Protein AF-A0A6L5B9S5-F1 (afdb_monomer)

Organism: Apium graveolens (NCBI:txid4045)

Mean predicted aligned error: 11.17 Å

Secondary structure (DSSP, 8-state):
----EEEEGGGTEEEEPPP----TTSGGG------TT---S-TT--SEEEEEEEEETTTTEEEEEEEEEETTEEEEEEEEEBTBS--EEES---SS---BPPEEETTEEEEEPP------TTS-GGGEEEEEETTTTEEEEEE------SS----------

Solvent-accessible surface area (backbone atoms only — not comparable to full-atom values): 10229 Å² total; per-residue (Å²): 135,80,72,56,73,50,72,40,77,95,72,76,42,76,44,76,49,71,70,87,81,75,64,93,81,53,79,88,68,64,85,70,79,81,67,92,82,71,84,67,95,59,102,76,72,66,48,64,55,26,52,43,73,38,54,17,79,85,77,74,40,42,34,40,38,36,35,30,46,55,97,85,31,42,77,37,22,36,39,28,54,65,91,63,83,60,75,42,79,50,92,46,51,54,89,55,61,58,52,60,76,47,39,70,56,98,48,26,40,37,29,60,39,72,65,76,84,69,81,73,66,95,56,70,50,70,40,36,30,43,34,32,35,50,70,77,58,39,63,47,81,40,77,45,90,72,81,81,58,101,55,90,65,85,84,68,87,73,79,87,125

Sequence (161 aa):
DEKILVSNLLRNQFRALPPIYLPPKDDFLAPVKYTSWSISKHPEESPVNAYGLGFDSSTNTFKMVCTLQNTGKCIGTVVHNLGTDSWRKISSFPQYPIYGKPVFVHGFLHWLLSPLGQYYGELPVDQTIVSFDVCKENFQLLPHPGIWSKYIEEFRLIECN

pLDDT: mean 72.88, std 20.28, range [33.03, 97.62]

Nearest PDB structures (foldseek):
  9dtg-assembly1_B  TM=5.674E-01  e=8.293E-02  Homo sapiens
  8voj-assembly1_B  TM=5.381E-01  e=1.793E-01  Homo sapiens
  8vpq-assembly1_A  TM=5.776E-01  e=4.829E-01  Homo sapiens
  8voj-assembly1_A  TM=5.223E-01  e=2.784E-01  Homo sapiens
  1r9p-assembly1_A  TM=4.259E-01  e=1.231E+00  Haemophilus influenzae

Structure (mmCIF, N/CA/C/O backbone):
data_AF-A0A6L5B9S5-F1
#
_entry.id   AF-A0A6L5B9S5-F1
#
loop_
_atom_site.group_PDB
_atom_site.id
_atom_site.type_symbol
_atom_site.label_atom_id
_atom_site.label_alt_id
_atom_site.label_comp_id
_atom_site.label_asym_id
_atom_site.label_entity_id
_atom_site.label_seq_id
_atom_site.pdbx_PDB_ins_code
_atom_site.Cartn_x
_atom_site.Cartn_y
_atom_site.Cartn_z
_atom_site.occupancy
_atom_site.B_iso_or_equiv
_atom_site.auth_seq_id
_atom_site.auth_comp_id
_atom_site.auth_asym_id
_atom_site.auth_atom_id
_atom_site.pdbx_PDB_model_num
ATOM 1 N N . ASP A 1 1 ? -0.674 21.875 4.070 1.00 52.31 1 ASP A N 1
ATOM 2 C CA . ASP A 1 1 ? -1.102 20.587 4.662 1.00 52.31 1 ASP A CA 1
ATOM 3 C C . ASP A 1 1 ? -2.089 19.868 3.759 1.00 52.31 1 ASP A C 1
ATOM 5 O O . ASP A 1 1 ? -3.257 20.245 3.692 1.00 52.31 1 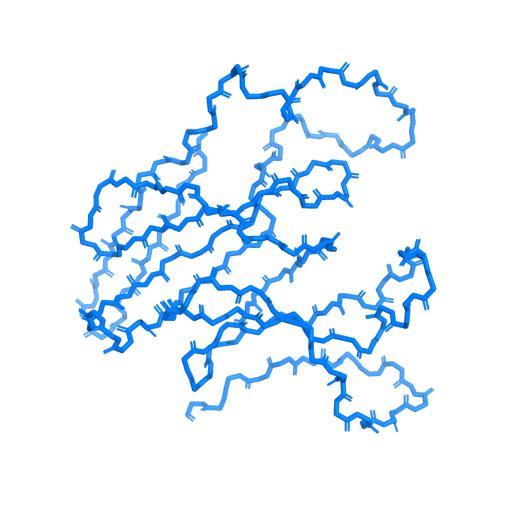ASP A O 1
ATOM 9 N N . GLU A 1 2 ? -1.621 18.861 3.027 1.00 58.34 2 GLU A N 1
ATOM 10 C CA . GLU A 1 2 ? -2.482 18.009 2.204 1.00 58.34 2 GLU A CA 1
ATOM 11 C C . GLU A 1 2 ? -3.311 17.077 3.109 1.00 58.34 2 GLU A C 1
ATOM 13 O O . GLU A 1 2 ? -2.781 16.456 4.032 1.00 58.34 2 GLU A O 1
ATOM 18 N N . LYS A 1 3 ? -4.630 17.007 2.887 1.00 71.81 3 LYS A N 1
ATOM 19 C CA . LYS A 1 3 ? -5.548 16.152 3.658 1.00 71.81 3 LYS A CA 1
ATOM 20 C C . LYS A 1 3 ? -6.090 15.046 2.768 1.00 71.81 3 LYS A C 1
ATOM 22 O O . LYS A 1 3 ? -6.741 15.323 1.764 1.00 71.81 3 LYS A O 1
ATOM 27 N N . ILE A 1 4 ? -5.889 13.797 3.179 1.00 79.00 4 ILE A N 1
ATOM 28 C CA . ILE A 1 4 ? -6.480 12.641 2.505 1.00 79.00 4 ILE A CA 1
ATOM 29 C C . ILE A 1 4 ? -7.918 12.466 3.003 1.00 79.00 4 ILE A C 1
ATOM 31 O O . ILE A 1 4 ? -8.158 12.312 4.203 1.00 79.00 4 ILE A O 1
ATOM 35 N N . LEU A 1 5 ? -8.874 12.480 2.074 1.00 84.50 5 LEU A N 1
ATOM 36 C CA . LEU A 1 5 ? -10.290 12.241 2.342 1.00 84.50 5 LEU A CA 1
ATOM 37 C C . LEU A 1 5 ? -10.689 10.864 1.814 1.00 84.50 5 LEU A C 1
ATOM 39 O O . LEU A 1 5 ? -10.524 10.575 0.632 1.00 84.50 5 LEU A O 1
ATOM 43 N N . VAL A 1 6 ? -11.260 10.036 2.684 1.00 82.50 6 VAL A N 1
ATOM 44 C CA . VAL A 1 6 ? -11.874 8.761 2.307 1.00 82.50 6 VAL A CA 1
ATOM 45 C C . VAL A 1 6 ? -13.386 8.940 2.295 1.00 82.50 6 VAL A C 1
ATOM 47 O O . VAL A 1 6 ? -13.974 9.331 3.306 1.00 82.50 6 VAL A O 1
ATOM 50 N N . SER A 1 7 ? -14.020 8.658 1.158 1.00 84.62 7 SER A N 1
ATOM 51 C CA . SER A 1 7 ? -15.473 8.698 1.010 1.00 84.62 7 SER A CA 1
ATOM 52 C C . SER A 1 7 ? -16.074 7.293 1.064 1.00 84.62 7 SER A C 1
ATOM 54 O O . SER A 1 7 ? -15.562 6.342 0.481 1.00 84.62 7 SER A O 1
ATOM 56 N N . ASN A 1 8 ? -17.197 7.165 1.765 1.00 81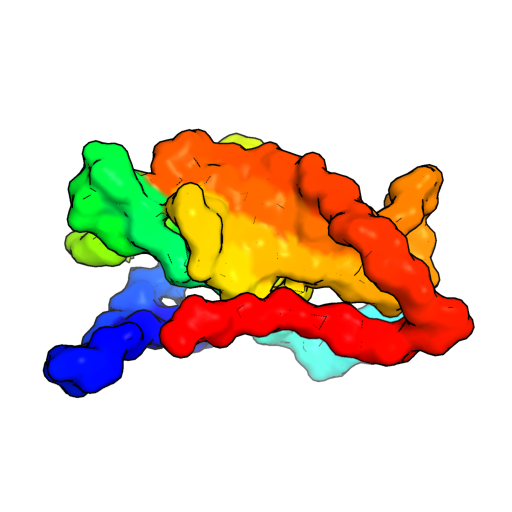.25 8 ASN A N 1
ATOM 57 C CA . ASN A 1 8 ? -18.087 6.017 1.693 1.00 81.25 8 ASN A CA 1
ATOM 58 C C . ASN A 1 8 ? -19.372 6.474 1.002 1.00 81.25 8 ASN A C 1
ATOM 60 O O . ASN A 1 8 ? -20.261 7.047 1.636 1.00 81.25 8 ASN A O 1
ATOM 64 N N . LEU A 1 9 ? -19.446 6.232 -0.306 1.00 77.12 9 LEU A N 1
ATOM 65 C CA . LEU A 1 9 ? -20.552 6.687 -1.150 1.00 77.12 9 LEU A CA 1
ATOM 66 C C . LEU A 1 9 ? -21.888 6.047 -0.754 1.00 77.12 9 LEU A C 1
ATOM 68 O O . LEU A 1 9 ? -22.907 6.728 -0.746 1.00 77.12 9 LEU A O 1
ATOM 72 N N . LEU A 1 10 ? -21.877 4.776 -0.337 1.00 80.88 10 LEU A N 1
ATOM 73 C CA . LEU A 1 10 ? -23.086 4.059 0.090 1.00 80.88 10 LEU A CA 1
ATOM 74 C C . LEU A 1 10 ? -23.714 4.667 1.346 1.00 80.88 10 LEU A C 1
ATOM 76 O O . LEU A 1 10 ? -24.923 4.582 1.543 1.00 80.88 10 LEU A O 1
ATOM 80 N N . ARG A 1 11 ? -22.889 5.263 2.213 1.00 81.31 11 ARG A N 1
ATOM 81 C CA . ARG A 1 11 ? -23.332 5.884 3.468 1.00 81.31 11 ARG A CA 1
ATOM 82 C C . ARG A 1 11 ? -23.353 7.409 3.413 1.00 81.31 11 ARG A C 1
ATOM 84 O O . ARG A 1 11 ? -23.673 8.025 4.423 1.00 81.31 11 ARG A O 1
ATOM 91 N N . ASN A 1 12 ? -23.000 8.009 2.273 1.00 84.06 12 ASN A N 1
ATOM 92 C CA . ASN A 1 12 ? -22.782 9.449 2.115 1.00 84.06 12 ASN A CA 1
ATOM 93 C C . ASN A 1 12 ? -21.908 10.050 3.240 1.00 84.06 12 ASN A C 1
ATOM 95 O O . ASN A 1 12 ? -22.224 11.084 3.826 1.00 84.06 12 ASN A O 1
ATOM 99 N N . GLN A 1 13 ? -20.830 9.346 3.593 1.00 85.06 13 GLN A N 1
ATOM 100 C CA . GLN A 1 13 ? -19.933 9.711 4.691 1.00 85.06 13 GLN A CA 1
ATOM 101 C C . GLN A 1 13 ? -18.535 10.023 4.169 1.00 85.06 13 GLN A C 1
ATOM 103 O O . GLN A 1 13 ? -18.039 9.363 3.259 1.00 85.06 13 GLN A O 1
ATOM 108 N N . PHE A 1 14 ? -17.873 10.987 4.805 1.00 84.44 14 PHE A N 1
ATOM 109 C CA . PHE A 1 14 ? -16.486 11.346 4.528 1.00 84.44 14 PHE A CA 1
ATOM 110 C C . PHE A 1 14 ? -15.684 11.282 5.821 1.00 84.44 14 PHE A C 1
ATOM 112 O O . PHE A 1 14 ? -16.137 11.745 6.868 1.00 84.44 14 PHE A O 1
ATOM 119 N N . ARG A 1 15 ? -14.481 10.720 5.745 1.00 84.12 15 ARG A N 1
ATOM 120 C CA . ARG A 1 15 ? -13.517 10.704 6.843 1.00 84.12 15 ARG A CA 1
ATOM 121 C C . ARG A 1 15 ? -12.220 11.334 6.358 1.00 84.12 15 ARG A C 1
ATOM 123 O O . ARG A 1 15 ? -11.615 10.848 5.406 1.00 84.12 15 ARG A O 1
ATOM 130 N N . ALA A 1 16 ? -11.791 12.395 7.031 1.00 86.44 16 ALA A N 1
ATOM 131 C CA . ALA A 1 16 ? -10.438 12.908 6.877 1.00 86.44 16 ALA A CA 1
ATOM 132 C C . ALA A 1 16 ? -9.473 12.009 7.651 1.00 86.44 16 ALA A C 1
ATOM 134 O O . ALA A 1 16 ? -9.728 11.683 8.811 1.00 86.44 16 ALA A O 1
ATOM 135 N N . LEU A 1 17 ? -8.391 11.593 7.000 1.00 84.69 17 LEU A N 1
ATOM 136 C CA . LEU A 1 17 ? -7.302 10.893 7.668 1.00 84.69 17 LEU A CA 1
ATOM 137 C C . LEU A 1 17 ? -6.383 11.900 8.370 1.00 84.69 17 LEU A C 1
ATOM 139 O O . LEU A 1 17 ? -6.289 13.051 7.924 1.00 84.69 17 LEU A O 1
ATOM 143 N N . PRO A 1 18 ? -5.706 11.490 9.459 1.00 84.69 18 PRO A N 1
ATOM 144 C CA . PRO A 1 18 ? -4.688 12.324 10.082 1.00 84.69 18 PRO A CA 1
ATOM 145 C C . PRO A 1 18 ? -3.607 12.691 9.051 1.00 84.69 18 PRO A C 1
ATOM 147 O O . PRO A 1 18 ? -3.372 11.927 8.111 1.00 84.69 18 PRO A O 1
ATOM 150 N N . PRO A 1 19 ? -2.938 13.842 9.189 1.00 80.44 19 PRO A N 1
ATOM 151 C CA . PRO A 1 19 ? -1.810 14.176 8.328 1.00 80.44 19 PRO A CA 1
ATOM 152 C C . PRO A 1 19 ? -0.674 13.158 8.502 1.00 80.44 19 PRO A C 1
ATOM 154 O O . PRO A 1 19 ? -0.441 12.630 9.594 1.00 80.44 19 PRO A O 1
ATOM 157 N N . ILE A 1 20 ? 0.045 12.882 7.415 1.00 75.38 20 ILE A N 1
ATOM 158 C CA . ILE A 1 20 ? 1.245 12.044 7.453 1.00 75.38 20 ILE A CA 1
ATOM 159 C C . ILE A 1 20 ? 2.395 12.921 7.951 1.00 75.38 20 ILE A C 1
ATOM 161 O O . ILE A 1 20 ? 2.953 13.719 7.201 1.00 75.38 20 ILE A O 1
ATOM 165 N N . TYR A 1 21 ? 2.746 12.790 9.229 1.00 66.94 21 TYR A N 1
ATOM 166 C CA . TYR A 1 21 ? 3.935 13.436 9.778 1.00 66.94 21 TYR A CA 1
ATOM 167 C C . TYR A 1 21 ? 5.168 12.588 9.468 1.00 66.94 21 TYR A C 1
ATOM 169 O O . TYR A 1 21 ? 5.361 11.524 10.056 1.00 66.94 21 TYR A O 1
ATOM 177 N N . LEU A 1 22 ? 6.021 13.066 8.563 1.00 59.12 22 LEU A N 1
ATOM 178 C CA . LEU A 1 22 ? 7.375 12.537 8.432 1.00 59.12 22 LEU A CA 1
ATOM 179 C C . LEU A 1 22 ? 8.248 13.215 9.494 1.00 59.12 22 LEU A C 1
ATOM 181 O O . LEU A 1 22 ? 8.340 14.446 9.491 1.00 59.12 22 LEU A O 1
ATOM 185 N N . PRO A 1 23 ? 8.851 12.472 10.439 1.00 43.28 23 PRO A N 1
ATOM 186 C CA . PRO A 1 23 ? 9.704 13.087 11.441 1.00 43.28 23 PRO A CA 1
ATOM 187 C C . PRO A 1 23 ? 10.878 13.810 10.751 1.00 43.28 23 PRO A C 1
ATOM 189 O O . PRO A 1 23 ? 11.549 13.204 9.918 1.00 43.28 23 PRO A O 1
ATOM 192 N N . PRO A 1 24 ? 11.197 15.066 11.124 1.00 46.97 24 PRO A N 1
ATOM 193 C CA . PRO A 1 24 ? 12.284 15.844 10.510 1.00 46.97 24 PRO A CA 1
ATOM 194 C C . PRO A 1 24 ? 13.690 15.236 10.655 1.00 46.97 24 PRO A C 1
ATOM 196 O O . PRO A 1 24 ? 14.644 15.765 10.097 1.00 46.97 24 PRO A O 1
ATOM 199 N N . LYS A 1 25 ? 13.834 14.185 11.473 1.00 43.09 25 LYS A N 1
ATOM 200 C CA . LYS A 1 25 ? 15.108 13.570 11.884 1.00 43.09 25 LYS A CA 1
ATOM 201 C C . LYS A 1 25 ? 15.367 12.198 11.265 1.00 43.09 25 LYS A C 1
ATOM 203 O O . LYS A 1 25 ? 16.360 11.565 11.599 1.00 43.09 25 LYS A O 1
ATOM 208 N N . ASP A 1 26 ? 14.471 11.735 10.410 1.00 44.56 26 ASP A N 1
ATOM 209 C CA . ASP A 1 26 ? 14.681 10.529 9.624 1.00 44.56 26 ASP A CA 1
ATOM 210 C C . ASP A 1 26 ? 15.496 10.978 8.392 1.00 44.56 26 ASP A C 1
ATOM 212 O O . ASP A 1 26 ? 15.033 11.838 7.642 1.00 44.56 26 ASP A O 1
ATOM 216 N N . ASP A 1 27 ? 16.718 10.457 8.203 1.00 47.44 27 ASP A N 1
ATOM 217 C CA . ASP A 1 27 ? 17.730 10.871 7.194 1.00 47.44 27 ASP A CA 1
ATOM 218 C C . ASP A 1 27 ? 17.244 10.914 5.723 1.00 47.44 27 ASP A C 1
ATOM 220 O O . ASP A 1 27 ? 17.981 11.281 4.809 1.00 47.44 27 ASP A O 1
ATOM 224 N N . PHE A 1 28 ? 15.980 10.581 5.470 1.00 47.19 28 PHE A N 1
ATOM 225 C CA . PHE A 1 28 ? 15.309 10.631 4.175 1.00 47.19 28 PHE A CA 1
ATOM 226 C C . PHE A 1 28 ? 15.227 12.031 3.549 1.00 47.19 28 PHE A C 1
ATOM 228 O O . PHE A 1 28 ? 14.983 12.135 2.344 1.00 47.19 28 PHE A O 1
ATOM 235 N N . LEU A 1 29 ? 15.422 13.089 4.346 1.00 44.91 29 LEU A N 1
ATOM 236 C CA . LEU A 1 29 ? 15.346 14.490 3.919 1.00 44.91 29 LEU A CA 1
ATOM 237 C C . LEU A 1 29 ? 16.637 15.283 4.170 1.00 44.91 29 LEU A C 1
ATOM 239 O O . LEU A 1 29 ? 16.592 16.515 4.207 1.00 44.91 29 LEU A O 1
ATOM 243 N N . ALA A 1 30 ? 17.798 14.627 4.316 1.00 39.28 30 ALA A N 1
ATOM 244 C CA . ALA A 1 30 ? 19.060 15.360 4.223 1.00 39.28 30 ALA A CA 1
ATOM 245 C C . ALA A 1 30 ? 19.042 16.194 2.922 1.00 39.28 30 ALA A C 1
ATOM 247 O O . ALA A 1 30 ? 18.715 15.640 1.867 1.00 39.28 30 ALA A O 1
ATOM 248 N N . PRO A 1 31 ? 19.327 17.511 2.966 1.00 38.03 31 PRO A N 1
ATOM 249 C CA . PRO A 1 31 ? 19.249 18.365 1.791 1.00 38.03 31 PRO A CA 1
ATOM 250 C C . PRO A 1 31 ? 20.338 17.943 0.804 1.00 38.03 31 PRO A C 1
ATOM 252 O O . PRO A 1 31 ? 21.480 18.402 0.860 1.00 38.03 31 PRO A O 1
ATOM 255 N N . VAL A 1 32 ? 19.995 17.034 -0.108 1.00 40.78 32 VAL A N 1
ATOM 256 C CA . VAL A 1 32 ? 20.820 16.742 -1.272 1.00 40.78 32 VAL A CA 1
ATOM 257 C C . VAL A 1 32 ? 20.798 18.010 -2.109 1.00 40.78 32 VAL A C 1
ATOM 259 O O . VAL A 1 32 ? 19.742 18.477 -2.532 1.00 40.78 32 VAL A O 1
ATOM 262 N N . LYS A 1 33 ? 21.977 18.611 -2.279 1.00 35.59 33 LYS A N 1
ATOM 263 C CA . LYS A 1 33 ? 22.176 19.826 -3.065 1.00 35.59 33 LYS A CA 1
ATOM 264 C C . LYS A 1 33 ? 21.530 19.644 -4.437 1.00 35.59 33 LYS A C 1
ATOM 266 O O . LYS A 1 33 ? 21.994 18.832 -5.233 1.00 35.59 33 LYS A O 1
ATOM 271 N N . TYR A 1 34 ? 20.460 20.402 -4.657 1.00 38.34 34 TYR A N 1
ATOM 272 C CA . TYR A 1 34 ? 19.679 20.487 -5.883 1.00 38.34 34 TYR A CA 1
ATOM 273 C C . TYR A 1 34 ? 20.597 20.516 -7.110 1.00 38.34 34 TYR A C 1
ATOM 275 O O . TYR A 1 34 ? 21.283 21.510 -7.350 1.00 38.34 34 TYR A O 1
ATOM 283 N N . THR A 1 35 ? 20.645 19.428 -7.881 1.00 33.03 35 THR A N 1
ATOM 284 C CA . THR A 1 35 ? 21.262 19.467 -9.207 1.00 33.03 35 THR A CA 1
ATOM 285 C C . THR A 1 35 ? 2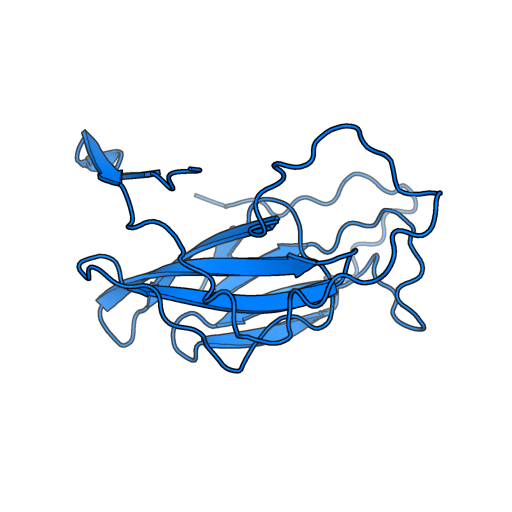0.241 20.028 -10.194 1.00 33.03 35 THR A C 1
ATOM 287 O O . THR A 1 35 ? 19.050 19.728 -10.165 1.00 33.03 35 THR A O 1
ATOM 290 N N . SER A 1 36 ? 20.719 20.950 -11.017 1.00 34.50 36 SER A N 1
ATOM 291 C CA . SER A 1 36 ? 19.988 22.052 -11.645 1.00 34.50 36 SER A CA 1
ATOM 292 C C . SER A 1 36 ? 19.020 21.697 -12.785 1.00 34.50 36 SER A C 1
ATOM 294 O O . SER A 1 36 ? 18.651 22.591 -13.541 1.00 34.50 36 SER A O 1
ATOM 296 N N . TRP A 1 37 ? 18.587 20.442 -12.941 1.00 33.88 37 TRP A N 1
ATOM 297 C CA . TRP A 1 37 ? 17.762 20.030 -14.090 1.00 33.88 37 TRP A CA 1
ATOM 298 C C . TRP A 1 37 ? 16.315 19.635 -13.754 1.00 33.88 37 TRP A C 1
ATOM 300 O O . TRP A 1 37 ? 15.537 19.377 -14.666 1.00 33.88 37 TRP A O 1
ATOM 310 N N . SER A 1 38 ? 15.909 19.665 -12.481 1.00 36.81 38 SER A N 1
ATOM 311 C CA . SER A 1 38 ? 14.547 19.290 -12.048 1.00 36.81 38 SER A CA 1
ATOM 312 C C . SER A 1 38 ? 13.737 20.463 -11.484 1.00 36.81 38 SER A C 1
ATOM 314 O O . SER A 1 38 ? 12.882 20.265 -10.628 1.00 36.81 38 SER A O 1
ATOM 316 N N . ILE A 1 39 ? 13.996 21.696 -11.936 1.00 36.56 39 ILE A N 1
ATOM 317 C CA . ILE A 1 39 ? 13.197 22.867 -11.540 1.00 36.56 39 ILE A CA 1
ATOM 318 C C . ILE A 1 39 ? 11.822 22.800 -12.234 1.00 36.56 39 ILE A C 1
ATOM 320 O O . ILE A 1 39 ? 11.567 23.509 -13.208 1.00 36.56 39 ILE A O 1
ATOM 324 N N . SER A 1 40 ? 10.918 21.960 -11.722 1.00 35.22 40 SER A N 1
ATOM 325 C CA . SER A 1 40 ? 9.496 22.303 -11.675 1.00 35.22 40 SER A CA 1
ATOM 326 C C . SER A 1 40 ? 9.277 23.204 -10.453 1.00 35.22 40 SER A C 1
ATOM 328 O O . SER A 1 40 ? 9.855 23.033 -9.383 1.00 35.22 40 SER A O 1
ATOM 330 N N . LYS A 1 41 ? 8.524 24.280 -10.657 1.00 34.28 41 LYS A N 1
ATOM 331 C CA . LYS A 1 41 ? 8.496 25.490 -9.825 1.00 34.28 41 LYS A CA 1
ATOM 332 C C . LYS A 1 41 ? 7.620 25.399 -8.560 1.00 34.28 41 LYS A C 1
ATOM 334 O O . LYS A 1 41 ? 6.959 26.383 -8.243 1.00 34.28 41 LYS A O 1
ATOM 339 N N . HIS A 1 42 ? 7.601 24.290 -7.821 1.00 36.81 42 HIS A N 1
ATOM 340 C CA . HIS A 1 42 ? 6.798 24.208 -6.591 1.00 36.81 42 HIS A CA 1
ATOM 341 C C . HIS A 1 42 ? 7.538 23.495 -5.442 1.00 36.81 42 HIS A C 1
ATOM 343 O O . HIS A 1 42 ? 7.690 22.282 -5.473 1.00 36.81 42 HIS A O 1
ATOM 349 N N . PRO A 1 43 ? 7.973 24.220 -4.392 1.00 39.28 43 PRO A N 1
ATOM 350 C CA . PRO A 1 43 ? 8.605 23.637 -3.203 1.00 39.28 43 PRO A CA 1
ATOM 351 C C . PRO A 1 43 ? 7.618 22.963 -2.225 1.00 39.28 43 PRO A C 1
ATOM 353 O O . PRO A 1 43 ? 8.002 22.636 -1.106 1.00 39.28 43 PRO A O 1
ATOM 356 N N . GLU A 1 44 ? 6.363 22.745 -2.630 1.00 42.53 44 GLU A N 1
ATOM 357 C CA . GLU A 1 44 ? 5.293 22.159 -1.803 1.00 42.53 44 GLU A CA 1
ATOM 358 C C . GLU A 1 44 ? 4.697 20.873 -2.403 1.00 42.53 44 GLU A C 1
ATOM 360 O O . GLU A 1 44 ? 3.539 20.542 -2.154 1.00 42.53 44 GLU A O 1
ATOM 365 N N . GLU A 1 45 ? 5.449 20.135 -3.221 1.00 47.12 45 GLU A N 1
ATOM 366 C CA . GLU A 1 45 ? 4.988 18.815 -3.658 1.00 47.12 45 GLU A CA 1
ATOM 367 C C . GLU A 1 45 ? 5.017 17.847 -2.464 1.00 47.12 45 GLU A C 1
ATOM 369 O O . GLU A 1 45 ? 6.042 17.650 -1.806 1.00 47.12 45 GLU A O 1
ATOM 374 N N . SER A 1 46 ? 3.846 17.296 -2.143 1.00 53.69 46 SER A N 1
ATOM 375 C CA . SER A 1 46 ? 3.668 16.301 -1.091 1.00 53.69 46 SER A CA 1
ATOM 376 C C . SER A 1 46 ? 4.615 15.122 -1.306 1.00 53.69 46 SER A C 1
ATOM 378 O O . SER A 1 46 ? 4.731 14.642 -2.432 1.00 53.69 46 SER A O 1
ATOM 380 N N . PRO A 1 47 ? 5.252 14.579 -0.253 1.00 59.94 47 PRO A N 1
ATOM 381 C CA . PRO A 1 47 ? 6.069 13.378 -0.393 1.00 59.94 47 PRO A CA 1
ATOM 382 C C . PRO A 1 47 ? 5.240 12.151 -0.816 1.00 59.94 47 PRO A C 1
ATOM 384 O O . PRO A 1 47 ? 5.821 11.105 -1.101 1.00 59.94 47 PRO A O 1
ATOM 387 N N . VAL A 1 48 ? 3.901 12.234 -0.824 1.00 59.12 48 VAL A N 1
ATOM 388 C CA . VAL A 1 48 ? 2.996 11.148 -1.213 1.00 59.12 48 VAL A CA 1
ATOM 389 C C . VAL A 1 48 ? 2.714 11.191 -2.715 1.00 59.12 48 VAL A C 1
ATOM 391 O O . VAL A 1 48 ? 1.926 12.001 -3.190 1.00 59.12 48 VAL A O 1
ATOM 394 N N . ASN A 1 49 ? 3.281 10.236 -3.450 1.00 71.19 49 ASN A N 1
ATOM 395 C CA . ASN A 1 49 ? 3.130 10.166 -4.912 1.00 71.19 49 ASN A CA 1
ATOM 396 C C . ASN A 1 49 ? 2.128 9.101 -5.383 1.00 71.19 49 ASN A C 1
ATOM 398 O O . ASN A 1 49 ? 1.633 9.163 -6.508 1.00 71.19 49 ASN A O 1
ATOM 402 N N . ALA A 1 50 ? 1.816 8.126 -4.528 1.00 83.75 50 ALA A N 1
ATOM 403 C CA . ALA A 1 50 ? 0.790 7.126 -4.792 1.00 83.75 50 ALA A CA 1
ATOM 404 C C . ALA A 1 50 ? 0.117 6.692 -3.496 1.00 83.75 50 ALA A C 1
ATOM 406 O O . ALA A 1 50 ? 0.755 6.577 -2.443 1.00 83.75 50 ALA A O 1
ATOM 407 N N . TYR A 1 51 ? -1.181 6.430 -3.592 1.00 89.44 51 TYR A N 1
ATOM 408 C CA . TYR A 1 51 ? -1.987 5.950 -2.486 1.00 89.44 51 TYR A CA 1
ATOM 409 C C . TYR A 1 51 ? -3.061 4.977 -2.960 1.00 89.44 51 TYR A C 1
ATOM 411 O O . TYR A 1 51 ? -3.495 5.038 -4.108 1.00 89.44 51 TYR A O 1
ATOM 419 N N . GLY A 1 52 ? -3.504 4.089 -2.074 1.00 92.12 52 GLY A N 1
ATOM 420 C CA . GLY A 1 52 ? -4.5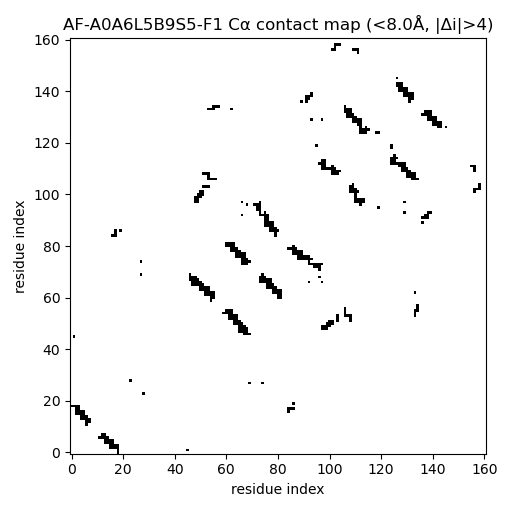26 3.092 -2.368 1.00 92.12 52 GLY A CA 1
ATOM 421 C C . GLY A 1 52 ? -5.311 2.677 -1.137 1.00 92.12 52 GLY A C 1
ATOM 422 O O . GLY A 1 52 ? -4.748 2.559 -0.050 1.00 92.12 52 GLY A O 1
ATOM 423 N N . LEU A 1 53 ? -6.607 2.440 -1.324 1.00 93.62 53 LEU A N 1
ATOM 424 C CA . LEU A 1 53 ? -7.497 1.918 -0.296 1.00 93.62 53 LEU A CA 1
ATOM 425 C C . LEU A 1 53 ? -7.774 0.443 -0.583 1.00 93.62 53 LEU A C 1
ATOM 427 O O . LEU A 1 53 ? -8.335 0.120 -1.624 1.00 93.62 53 LEU A O 1
ATOM 431 N N . GLY A 1 54 ? -7.399 -0.440 0.338 1.00 95.19 54 GLY A N 1
ATOM 432 C CA . GLY A 1 54 ? -7.617 -1.879 0.211 1.00 95.19 54 GLY A CA 1
ATOM 433 C C . GLY A 1 54 ? -8.334 -2.468 1.419 1.00 95.19 54 GLY A C 1
ATOM 434 O O . GLY A 1 54 ? -8.280 -1.912 2.515 1.00 95.19 54 GLY A O 1
ATOM 435 N N . PHE A 1 55 ? -9.006 -3.599 1.227 1.00 95.38 55 PHE A N 1
ATOM 436 C CA . PHE A 1 55 ? -9.638 -4.352 2.309 1.00 95.38 55 PHE A CA 1
ATOM 437 C C . PHE A 1 55 ? -8.703 -5.452 2.826 1.00 95.38 55 PHE A C 1
ATOM 439 O O . PHE A 1 55 ? -8.240 -6.295 2.059 1.00 95.38 55 PHE A O 1
ATOM 446 N N . ASP A 1 56 ? -8.433 -5.438 4.130 1.00 96.38 56 ASP A N 1
ATOM 447 C CA . ASP A 1 56 ? -7.713 -6.481 4.853 1.00 96.38 56 ASP A CA 1
ATOM 448 C C . ASP A 1 56 ? -8.714 -7.497 5.414 1.00 96.38 56 ASP A C 1
ATOM 450 O O . ASP A 1 56 ? -9.363 -7.266 6.439 1.00 96.38 56 ASP A O 1
ATOM 454 N N . SER A 1 57 ? -8.810 -8.654 4.760 1.00 95.56 57 SER A N 1
ATOM 455 C CA . SER A 1 57 ? -9.693 -9.736 5.194 1.00 95.56 57 SER A CA 1
ATOM 456 C C . SER A 1 57 ? -9.264 -10.390 6.508 1.00 95.56 57 SER A C 1
ATOM 458 O O . SER A 1 57 ? -10.101 -10.995 7.169 1.00 95.56 57 SER A O 1
ATOM 460 N N . SER A 1 58 ? -7.989 -10.284 6.904 1.00 95.94 58 SER A N 1
ATOM 461 C CA . SER A 1 58 ? -7.492 -10.899 8.145 1.00 95.94 58 SER A CA 1
ATOM 462 C C . SER A 1 58 ? -7.964 -10.155 9.394 1.00 95.94 58 SER A C 1
ATOM 464 O O . SER A 1 58 ? -8.193 -10.768 10.435 1.00 95.94 58 SER A O 1
ATOM 466 N N . THR A 1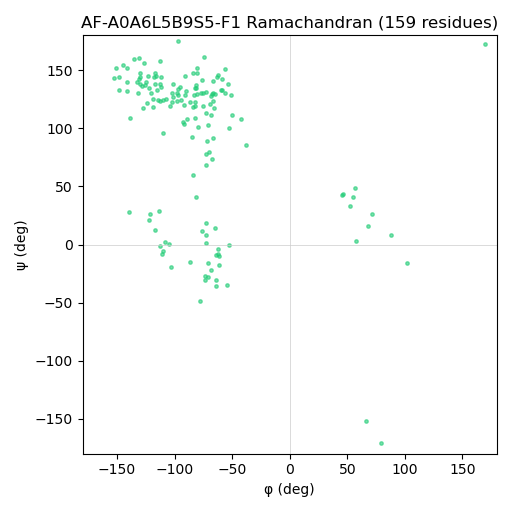 59 ? -8.158 -8.841 9.276 1.00 94.75 59 THR A N 1
ATOM 467 C CA . THR A 1 59 ? -8.631 -7.979 10.368 1.00 94.75 59 THR A CA 1
ATOM 468 C C . THR A 1 59 ? -10.051 -7.461 10.151 1.00 94.75 59 THR A C 1
ATOM 470 O O . THR A 1 59 ? -10.607 -6.839 11.053 1.00 94.75 59 THR A O 1
ATOM 473 N N . ASN A 1 60 ? -10.653 -7.728 8.986 1.00 94.50 60 ASN A N 1
ATO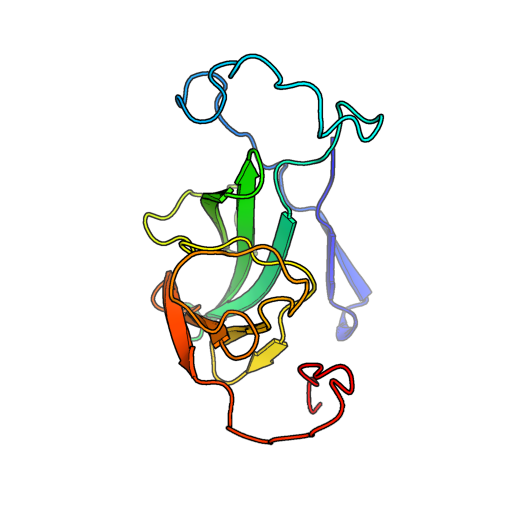M 474 C CA . ASN A 1 60 ? -11.949 -7.191 8.568 1.00 94.50 60 ASN A CA 1
ATOM 475 C C . ASN A 1 60 ? -11.983 -5.650 8.617 1.00 94.50 60 ASN A C 1
ATOM 477 O O . ASN A 1 60 ? -12.959 -5.036 9.055 1.00 94.50 60 ASN A O 1
ATOM 481 N N . THR A 1 61 ? -10.888 -5.015 8.194 1.00 93.94 61 THR A N 1
ATOM 482 C CA . THR A 1 61 ? -10.752 -3.554 8.166 1.00 93.94 61 THR A CA 1
ATOM 483 C C . THR A 1 61 ? -10.232 -3.073 6.821 1.00 93.94 61 THR A C 1
ATOM 485 O O . THR A 1 61 ? -9.651 -3.823 6.046 1.00 93.94 61 THR A O 1
ATOM 488 N N . PHE A 1 62 ? -10.444 -1.796 6.524 1.00 94.62 62 PHE A N 1
ATOM 489 C CA . PHE A 1 62 ? -9.827 -1.160 5.366 1.00 94.62 62 PHE A CA 1
ATOM 490 C C . PHE A 1 62 ? -8.493 -0.534 5.755 1.00 94.62 62 PHE A C 1
ATOM 492 O O . PHE A 1 62 ? -8.364 0.040 6.837 1.00 94.62 62 PHE A O 1
ATOM 499 N N . LYS A 1 63 ? -7.526 -0.572 4.844 1.00 95.62 63 LYS A N 1
ATOM 500 C CA . LYS A 1 63 ? -6.220 0.063 4.990 1.00 95.62 63 LYS A CA 1
ATOM 501 C C . LYS A 1 63 ? -6.009 1.076 3.883 1.00 95.62 63 LYS A C 1
ATOM 503 O O . LYS A 1 63 ? -6.191 0.765 2.708 1.00 95.62 63 LYS A O 1
ATOM 508 N N . MET A 1 64 ? -5.596 2.274 4.272 1.00 94.31 64 MET A N 1
ATOM 509 C CA . MET A 1 64 ? -5.032 3.248 3.353 1.00 94.31 64 MET A CA 1
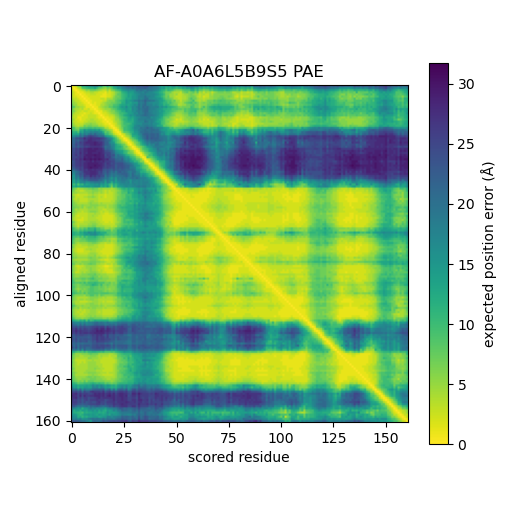ATOM 510 C C . MET A 1 64 ? -3.520 3.050 3.315 1.00 94.31 64 MET A C 1
ATOM 512 O O . MET A 1 64 ? -2.874 3.009 4.360 1.00 94.31 64 MET A O 1
ATOM 516 N N . VAL A 1 65 ? -2.967 2.919 2.119 1.00 94.25 65 VAL A N 1
ATOM 517 C CA . VAL A 1 65 ? -1.537 2.729 1.866 1.00 94.25 65 VAL A CA 1
ATOM 518 C C . VAL A 1 65 ? -1.044 3.944 1.104 1.00 94.25 65 VAL A C 1
ATOM 520 O O . VAL A 1 65 ? -1.681 4.340 0.132 1.00 94.25 65 VAL A O 1
ATOM 523 N N . CYS A 1 66 ? 0.077 4.522 1.520 1.00 91.00 66 CYS A N 1
ATOM 524 C CA . CYS A 1 66 ? 0.714 5.646 0.841 1.00 91.00 66 CYS A CA 1
ATOM 525 C C . CYS A 1 66 ? 2.205 5.368 0.668 1.00 91.00 66 CYS A C 1
ATOM 527 O O . CYS A 1 66 ? 2.891 5.029 1.634 1.00 91.00 66 CYS A O 1
ATOM 529 N N . THR A 1 67 ? 2.721 5.555 -0.545 1.00 87.69 67 THR A N 1
ATOM 530 C CA . THR A 1 67 ? 4.165 5.507 -0.799 1.00 87.69 67 THR A CA 1
ATOM 531 C C . THR A 1 67 ? 4.756 6.899 -0.757 1.00 87.69 67 THR A C 1
ATOM 533 O O . THR A 1 67 ? 4.221 7.828 -1.367 1.00 87.69 67 THR A O 1
ATOM 536 N N . LEU A 1 68 ? 5.891 7.004 -0.085 1.00 85.38 68 LEU A N 1
ATOM 537 C CA . LEU A 1 68 ? 6.666 8.218 0.063 1.00 85.38 68 LEU A CA 1
ATOM 538 C C . LEU A 1 68 ? 7.776 8.224 -0.984 1.00 85.38 68 LEU A C 1
ATOM 540 O O . LEU A 1 68 ? 8.460 7.208 -1.151 1.00 85.38 68 LEU A O 1
ATOM 544 N N . GLN A 1 69 ? 7.974 9.338 -1.681 1.00 77.81 69 GLN A N 1
ATOM 545 C CA . GLN A 1 69 ? 8.995 9.465 -2.718 1.00 77.81 69 GLN A CA 1
ATOM 546 C C . GLN A 1 69 ? 9.860 10.713 -2.524 1.00 77.81 69 GLN A C 1
ATOM 548 O O . GLN A 1 69 ? 9.403 11.740 -2.035 1.00 77.81 69 GLN A O 1
ATOM 553 N N . ASN A 1 70 ? 11.129 10.607 -2.916 1.00 71.94 70 ASN A N 1
ATOM 554 C CA . ASN A 1 70 ? 12.088 11.706 -2.964 1.00 71.94 70 ASN A CA 1
ATOM 555 C C . ASN A 1 70 ? 12.954 11.542 -4.223 1.00 71.94 70 ASN A C 1
ATOM 557 O O . ASN A 1 70 ? 13.457 10.449 -4.468 1.00 71.94 70 ASN A O 1
ATOM 561 N N . THR A 1 71 ? 13.135 12.606 -5.016 1.00 71.44 71 THR A N 1
ATOM 562 C CA . THR A 1 71 ? 14.001 12.636 -6.221 1.00 71.44 71 THR A CA 1
ATOM 563 C C . THR A 1 71 ? 13.838 11.426 -7.158 1.00 71.44 71 THR A C 1
ATOM 565 O O . THR A 1 71 ? 14.812 10.856 -7.645 1.00 71.44 71 THR A O 1
ATOM 568 N N . GLY A 1 72 ? 12.593 11.001 -7.405 1.00 67.31 72 GLY A N 1
ATOM 569 C CA . GLY A 1 72 ? 12.315 9.862 -8.288 1.00 67.31 72 GLY A CA 1
ATOM 570 C C . GLY A 1 72 ? 12.709 8.503 -7.698 1.00 67.31 72 GLY A C 1
ATOM 571 O O . GLY A 1 72 ? 12.994 7.572 -8.447 1.00 67.31 72 GLY A O 1
ATOM 572 N N . LYS A 1 73 ? 12.741 8.371 -6.366 1.00 72.12 73 LYS A N 1
ATOM 573 C CA . LYS A 1 73 ? 12.894 7.096 -5.649 1.00 72.12 73 LYS A CA 1
ATOM 574 C C . LYS A 1 73 ? 11.842 6.968 -4.561 1.00 72.12 73 LYS A C 1
ATOM 576 O O . LYS A 1 73 ? 11.531 7.947 -3.886 1.00 72.12 73 LYS A O 1
ATOM 581 N N . CYS A 1 74 ? 11.326 5.760 -4.352 1.00 79.50 74 CYS A N 1
ATOM 582 C CA . CYS A 1 74 ? 10.523 5.485 -3.170 1.00 79.50 74 CYS A CA 1
ATOM 583 C C . CYS A 1 74 ? 11.432 5.367 -1.944 1.00 79.50 74 CYS A C 1
ATOM 585 O O . CYS A 1 74 ? 12.446 4.672 -1.968 1.00 79.50 74 CYS A O 1
ATOM 587 N N . ILE A 1 75 ? 11.066 6.084 -0.887 1.00 84.31 75 ILE A N 1
ATOM 588 C CA . ILE A 1 75 ? 11.814 6.155 0.370 1.00 84.31 75 ILE A CA 1
ATOM 589 C C . ILE A 1 75 ? 11.088 5.467 1.529 1.00 84.31 75 ILE A C 1
ATOM 591 O O . ILE A 1 75 ? 11.644 5.303 2.613 1.00 84.31 75 ILE A O 1
ATOM 595 N N . GLY A 1 76 ? 9.841 5.052 1.327 1.00 89.12 76 GLY A N 1
ATOM 596 C CA . GLY A 1 76 ? 9.102 4.313 2.335 1.00 89.12 76 GLY A CA 1
ATOM 597 C C . GLY A 1 76 ? 7.636 4.155 1.992 1.00 89.12 76 GLY A C 1
ATOM 598 O O . GLY A 1 76 ? 7.123 4.750 1.047 1.00 89.12 76 GLY A O 1
ATOM 599 N N . THR A 1 77 ? 6.956 3.361 2.809 1.00 91.94 77 THR A N 1
ATOM 600 C CA . THR A 1 77 ? 5.509 3.183 2.742 1.00 91.94 77 THR A CA 1
ATOM 601 C C . THR A 1 77 ? 4.924 3.371 4.130 1.00 91.94 77 THR A C 1
ATOM 603 O O . THR A 1 77 ? 5.483 2.898 5.125 1.00 91.94 77 THR A O 1
ATOM 606 N N . VAL A 1 78 ? 3.799 4.074 4.191 1.00 92.69 78 VAL A N 1
ATOM 607 C CA . VAL A 1 78 ? 3.001 4.226 5.403 1.00 92.69 78 VAL A CA 1
ATOM 608 C C . VAL A 1 78 ? 1.616 3.635 5.192 1.00 92.69 78 VAL A C 1
ATOM 610 O O . VAL A 1 78 ? 1.042 3.711 4.106 1.00 92.69 78 VAL A O 1
ATOM 613 N N . VAL A 1 79 ? 1.091 3.032 6.251 1.00 94.38 79 VAL A N 1
ATOM 614 C CA . VAL A 1 79 ? -0.211 2.373 6.273 1.00 94.38 79 VAL A CA 1
ATOM 615 C C . VAL A 1 79 ? -1.045 2.962 7.399 1.00 94.38 79 VAL A C 1
ATOM 617 O O . VAL A 1 79 ? -0.543 3.213 8.497 1.00 94.38 79 VAL A O 1
ATOM 620 N N . HIS A 1 80 ? -2.329 3.158 7.128 1.00 93.25 80 HIS A N 1
ATOM 621 C CA . HIS A 1 80 ? -3.321 3.582 8.099 1.00 93.25 80 HIS A CA 1
ATOM 622 C C . HIS A 1 80 ? -4.514 2.632 8.073 1.00 93.25 80 HIS A C 1
ATOM 624 O O . HIS A 1 80 ? -5.240 2.550 7.080 1.00 93.25 80 HIS A O 1
ATOM 630 N N . ASN A 1 81 ? -4.767 1.961 9.193 1.00 94.31 81 ASN A N 1
ATOM 631 C CA . ASN A 1 81 ? -5.971 1.156 9.365 1.00 94.31 81 ASN A CA 1
ATOM 632 C C . ASN A 1 81 ? -7.159 2.104 9.592 1.00 94.31 81 ASN A C 1
ATOM 634 O O . ASN A 1 81 ? -7.161 2.890 10.545 1.00 94.31 81 ASN A O 1
ATOM 638 N N . LEU A 1 82 ? -8.168 2.075 8.721 1.00 90.56 82 LEU A N 1
ATOM 639 C CA . LEU A 1 82 ? -9.365 2.896 8.891 1.00 90.56 82 LEU A CA 1
ATOM 640 C C . LEU A 1 82 ? -10.044 2.573 10.222 1.00 90.56 82 LEU A C 1
ATOM 642 O O . LEU A 1 82 ? -10.255 1.414 10.564 1.00 90.56 82 LEU A O 1
ATOM 646 N N . GLY A 1 83 ? -10.397 3.624 10.960 1.00 86.75 83 GLY A N 1
ATOM 647 C CA . GLY A 1 83 ? -10.904 3.512 12.329 1.00 86.75 83 GLY A CA 1
ATOM 648 C C . GLY A 1 83 ? -9.864 3.847 13.397 1.00 86.75 83 GLY A C 1
ATOM 649 O O . GLY A 1 83 ? -10.263 4.126 14.520 1.00 86.75 83 GLY A O 1
ATOM 650 N N . THR A 1 84 ? -8.576 3.888 13.045 1.00 89.81 84 THR A N 1
ATOM 651 C CA . THR A 1 84 ? -7.496 4.373 13.922 1.00 89.81 84 THR A CA 1
ATOM 652 C C . THR A 1 84 ? -7.146 5.836 13.628 1.00 89.81 84 THR A C 1
ATOM 654 O O . THR A 1 84 ? -7.696 6.413 12.686 1.00 89.81 84 THR A O 1
ATOM 657 N N . ASP A 1 85 ? -6.247 6.411 14.434 1.00 87.38 85 ASP A N 1
ATOM 658 C CA . ASP A 1 85 ? -5.861 7.831 14.379 1.00 87.38 85 ASP A CA 1
ATOM 659 C C . ASP A 1 85 ? -4.380 8.044 14.015 1.00 87.38 85 ASP A C 1
ATOM 661 O O . ASP A 1 85 ? -3.844 9.143 14.166 1.00 87.38 85 ASP A O 1
ATOM 665 N N . SER A 1 86 ? -3.681 7.005 13.547 1.00 85.19 86 SER A N 1
ATOM 666 C CA . SER A 1 86 ? -2.241 7.085 13.289 1.00 85.19 86 SER A CA 1
ATOM 667 C C . SER A 1 86 ? -1.817 6.329 12.039 1.00 85.19 86 SER A C 1
ATOM 669 O O . SER A 1 86 ? -2.234 5.195 11.804 1.00 85.19 86 SER A O 1
ATOM 671 N N . TRP A 1 87 ? -0.900 6.935 11.290 1.00 91.25 87 TRP A N 1
ATOM 672 C CA . TRP A 1 87 ? -0.115 6.249 10.272 1.00 91.25 87 TRP A CA 1
ATOM 673 C C . TRP A 1 87 ? 1.040 5.496 10.917 1.00 91.25 87 TRP A C 1
ATOM 675 O O . TRP A 1 87 ? 1.627 5.959 11.895 1.00 91.25 87 TRP A O 1
ATOM 685 N N . ARG A 1 88 ? 1.421 4.368 10.323 1.00 92.44 88 ARG A N 1
ATOM 686 C CA . ARG A 1 88 ? 2.647 3.656 10.686 1.00 92.44 88 ARG A CA 1
ATOM 687 C C . ARG A 1 88 ? 3.474 3.336 9.457 1.00 92.44 88 ARG A C 1
ATOM 689 O O . ARG A 1 88 ? 2.936 3.008 8.403 1.00 92.44 88 ARG A O 1
ATOM 696 N N . LYS A 1 89 ? 4.789 3.406 9.616 1.00 91.06 89 LYS A N 1
ATOM 697 C CA . LYS A 1 89 ? 5.751 2.996 8.596 1.00 91.06 89 LYS A CA 1
ATOM 698 C C . LYS A 1 89 ? 5.839 1.474 8.555 1.00 91.06 89 LYS A C 1
ATOM 700 O O . LYS A 1 89 ? 5.820 0.828 9.604 1.00 91.06 89 LYS A O 1
ATOM 705 N N . ILE A 1 90 ? 5.961 0.920 7.357 1.00 93.94 90 ILE A N 1
ATOM 706 C CA . ILE A 1 90 ? 6.277 -0.495 7.147 1.00 93.94 90 ILE A CA 1
ATOM 707 C C . ILE A 1 90 ? 7.661 -0.636 6.515 1.00 93.94 90 ILE A C 1
ATOM 709 O O . ILE A 1 90 ? 8.180 0.301 5.907 1.00 93.94 90 ILE A O 1
ATOM 713 N N . SER A 1 91 ? 8.271 -1.808 6.682 1.00 91.81 91 SER A N 1
ATOM 714 C CA . SER A 1 91 ? 9.580 -2.117 6.100 1.00 91.81 91 SER A CA 1
ATOM 715 C C . SER A 1 91 ? 9.515 -2.356 4.592 1.00 91.81 91 SER A C 1
ATOM 717 O O . SER A 1 91 ? 10.501 -2.121 3.902 1.00 91.81 91 SER A O 1
ATOM 719 N N . SER A 1 92 ? 8.368 -2.812 4.082 1.00 93.75 92 SER A N 1
ATOM 720 C CA . SER A 1 92 ? 8.171 -3.068 2.658 1.00 93.75 92 SER A CA 1
ATOM 721 C C . SER A 1 92 ? 7.814 -1.783 1.915 1.00 93.75 92 SER A C 1
ATOM 723 O O . SER A 1 92 ? 6.900 -1.057 2.300 1.00 93.75 92 SER A O 1
ATOM 725 N N . PHE A 1 93 ? 8.527 -1.489 0.836 1.00 89.06 93 PHE A N 1
ATOM 726 C CA . PHE A 1 93 ? 8.231 -0.385 -0.072 1.00 89.06 93 PHE A CA 1
ATOM 727 C C . PHE A 1 93 ? 8.725 -0.749 -1.477 1.00 89.06 93 PHE A C 1
ATOM 729 O O . PHE A 1 93 ? 9.651 -1.558 -1.605 1.00 89.06 93 PHE A O 1
ATOM 736 N N . PRO A 1 94 ? 8.111 -0.213 -2.542 1.00 86.56 94 PRO A N 1
ATOM 737 C CA . PRO A 1 94 ? 8.528 -0.541 -3.895 1.00 86.56 94 PRO A CA 1
ATOM 738 C C . PRO A 1 94 ? 9.932 0.007 -4.157 1.00 86.56 94 PRO A C 1
ATOM 740 O O . PRO A 1 94 ? 10.263 1.119 -3.762 1.00 86.56 94 PRO A O 1
ATOM 743 N N . GLN A 1 95 ? 10.768 -0.754 -4.861 1.00 78.25 95 GLN A N 1
ATOM 744 C CA . GLN A 1 95 ? 12.104 -0.283 -5.254 1.00 78.25 95 GLN A CA 1
ATOM 745 C C . GLN A 1 95 ? 12.051 0.797 -6.346 1.00 78.25 95 GLN A C 1
ATOM 747 O O . GLN A 1 95 ? 13.019 1.527 -6.553 1.00 78.25 95 GLN A O 1
ATOM 752 N N . TYR A 1 96 ? 10.903 0.917 -7.013 1.00 76.44 96 TYR A N 1
ATOM 753 C CA . TYR A 1 96 ? 10.659 1.828 -8.122 1.00 76.44 96 TYR A CA 1
ATOM 754 C C . TYR A 1 96 ? 9.569 2.836 -7.751 1.00 76.44 96 TYR A C 1
ATOM 756 O O . TYR A 1 96 ? 8.649 2.494 -7.000 1.00 76.44 96 TYR A O 1
ATOM 764 N N . PRO A 1 97 ? 9.639 4.071 -8.269 1.00 76.44 97 PRO A N 1
ATOM 765 C CA . PRO A 1 97 ? 8.535 5.012 -8.177 1.00 76.44 97 PRO A CA 1
ATOM 766 C C . PRO A 1 97 ? 7.268 4.422 -8.781 1.00 76.44 97 PRO A C 1
ATOM 768 O O . PRO A 1 97 ? 7.270 3.922 -9.905 1.00 76.44 97 PRO A O 1
ATOM 771 N N . ILE A 1 98 ? 6.180 4.511 -8.028 1.00 80.69 98 ILE A N 1
ATOM 772 C CA . ILE A 1 98 ? 4.845 4.178 -8.509 1.00 80.69 98 ILE A CA 1
ATOM 773 C C . ILE A 1 98 ? 4.017 5.454 -8.585 1.00 80.69 98 ILE A C 1
ATOM 775 O O . ILE A 1 98 ? 4.170 6.353 -7.759 1.00 80.69 98 ILE A O 1
ATOM 779 N N . TYR A 1 99 ? 3.150 5.540 -9.583 1.00 76.50 99 TYR A N 1
ATOM 780 C CA . TYR A 1 99 ? 2.323 6.717 -9.817 1.00 76.50 99 TYR A CA 1
ATOM 781 C C . TYR A 1 99 ? 0.890 6.296 -10.116 1.00 76.50 99 TYR A C 1
ATOM 783 O O . TYR A 1 99 ? 0.624 5.168 -10.532 1.00 76.50 99 TYR A O 1
ATOM 791 N N . GLY A 1 100 ? -0.034 7.234 -9.939 1.00 76.06 100 GLY A N 1
ATOM 792 C CA . GLY A 1 100 ? -1.431 7.039 -10.296 1.00 76.06 100 GLY A CA 1
ATOM 793 C C . GLY A 1 100 ? -2.230 6.234 -9.271 1.00 76.06 100 GLY A C 1
ATOM 794 O O . GLY A 1 100 ? -1.801 5.989 -8.140 1.00 76.06 100 GLY A O 1
ATOM 795 N N . LYS A 1 101 ? -3.452 5.880 -9.676 1.00 82.88 101 LYS A N 1
ATOM 796 C CA . LYS A 1 101 ? -4.422 5.181 -8.831 1.00 82.88 101 LYS A CA 1
ATOM 797 C C . LYS A 1 101 ? -4.258 3.667 -8.982 1.00 82.88 101 LYS A C 1
ATOM 799 O O . LYS A 1 101 ? -4.207 3.197 -10.119 1.00 82.88 101 LYS A O 1
ATOM 804 N N . PRO A 1 102 ? -4.201 2.912 -7.876 1.00 90.88 102 PRO A N 1
ATOM 805 C CA . PRO A 1 102 ? -4.212 1.465 -7.943 1.00 90.88 102 PRO A CA 1
ATOM 806 C C . PRO A 1 102 ? -5.596 0.930 -8.277 1.00 90.88 102 PRO A C 1
ATOM 808 O O . PRO A 1 102 ? -6.601 1.593 -8.030 1.00 90.88 102 PRO A O 1
ATOM 811 N N . VAL A 1 103 ? -5.619 -0.321 -8.726 1.00 91.81 103 VAL A N 1
ATOM 812 C CA . VAL A 1 103 ? -6.816 -1.167 -8.743 1.00 91.81 103 VAL A CA 1
ATOM 813 C C . VAL A 1 103 ? -6.752 -2.144 -7.577 1.00 91.81 103 VAL A C 1
ATOM 815 O O . VAL A 1 103 ? -5.728 -2.807 -7.383 1.00 91.81 103 VAL A O 1
ATOM 818 N N . PHE A 1 104 ? -7.832 -2.234 -6.800 1.00 93.50 104 PHE A N 1
ATOM 819 C CA . PHE A 1 104 ? -7.954 -3.226 -5.734 1.00 93.50 104 PHE A CA 1
ATOM 820 C C . PHE A 1 104 ? -8.634 -4.497 -6.253 1.00 93.50 104 PHE A C 1
ATOM 822 O O . PHE A 1 104 ? -9.781 -4.460 -6.689 1.00 93.50 104 PHE A O 1
ATOM 829 N N . VAL A 1 105 ? -7.947 -5.638 -6.184 1.00 92.81 105 VAL A N 1
ATOM 830 C CA . VAL A 1 105 ? -8.486 -6.925 -6.643 1.00 92.81 105 VAL A CA 1
ATOM 831 C C . VAL A 1 105 ? -7.922 -8.073 -5.803 1.00 92.81 105 VAL A C 1
ATOM 833 O O . VAL A 1 105 ? -6.732 -8.125 -5.513 1.00 92.81 105 VAL A O 1
ATOM 836 N N . HIS A 1 106 ? -8.793 -8.984 -5.355 1.00 93.19 106 HIS A N 1
ATOM 837 C CA . HIS A 1 106 ? -8.423 -10.197 -4.603 1.00 93.19 106 HIS A CA 1
ATOM 838 C C . HIS A 1 106 ? -7.522 -9.967 -3.364 1.00 93.19 106 HIS A C 1
ATOM 840 O O . HIS A 1 106 ? -6.712 -10.822 -3.016 1.00 93.19 106 HIS A O 1
ATOM 846 N N . GLY A 1 107 ? -7.669 -8.833 -2.670 1.00 95.56 107 GLY A N 1
ATOM 847 C CA . GLY A 1 107 ? -6.861 -8.513 -1.482 1.00 95.56 107 GLY A CA 1
ATOM 848 C C . GLY A 1 107 ? -5.543 -7.795 -1.785 1.00 95.56 107 GLY A C 1
ATOM 849 O O . GLY A 1 107 ? -4.741 -7.585 -0.874 1.00 95.56 107 GLY A O 1
ATOM 850 N N . PHE A 1 108 ? -5.333 -7.381 -3.035 1.00 96.94 108 PHE A N 1
ATOM 851 C CA . PHE A 1 108 ? -4.125 -6.702 -3.481 1.00 96.94 108 PHE A CA 1
ATOM 852 C C . PHE A 1 108 ? -4.438 -5.344 -4.106 1.00 96.94 108 PHE A C 1
ATOM 854 O O . PHE A 1 108 ? -5.446 -5.181 -4.791 1.00 96.94 108 PHE A O 1
ATOM 861 N N . LEU A 1 109 ? -3.546 -4.376 -3.902 1.00 95.75 109 LEU A N 1
ATOM 862 C CA . LEU A 1 109 ? -3.522 -3.120 -4.655 1.00 95.75 109 LEU A CA 1
ATOM 863 C C . LEU A 1 109 ? -2.503 -3.237 -5.785 1.00 95.75 109 LEU A C 1
ATOM 865 O O . LEU A 1 109 ? -1.359 -3.608 -5.531 1.00 95.75 109 LEU A O 1
ATOM 869 N N . HIS A 1 110 ? -2.903 -2.918 -7.012 1.00 92.31 110 HIS A N 1
ATOM 870 C CA . HIS A 1 110 ? -2.056 -3.033 -8.196 1.00 92.31 110 HIS A CA 1
ATOM 871 C C . HIS A 1 110 ? -1.843 -1.676 -8.855 1.00 92.31 110 HIS A C 1
ATOM 873 O O . HIS A 1 110 ? -2.810 -1.017 -9.229 1.00 92.31 110 HIS A O 1
ATOM 879 N N . TRP A 1 111 ? -0.583 -1.298 -9.052 1.00 89.12 111 TRP A N 1
ATOM 880 C CA . TRP A 1 111 ? -0.171 -0.148 -9.850 1.00 89.12 111 TRP A CA 1
ATOM 881 C C . TRP A 1 111 ? 0.550 -0.635 -11.097 1.00 89.12 111 TRP A C 1
ATOM 883 O O . TRP A 1 111 ? 1.425 -1.502 -11.025 1.00 89.12 111 TRP A O 1
ATOM 893 N N . LEU A 1 112 ? 0.213 -0.048 -12.239 1.00 81.06 112 LEU A N 1
ATOM 894 C CA . LEU A 1 112 ? 1.004 -0.219 -13.446 1.00 81.06 112 LEU A CA 1
ATOM 895 C C . LEU A 1 112 ? 2.202 0.731 -13.378 1.00 81.06 112 LEU A C 1
ATOM 897 O O . LEU A 1 112 ? 2.023 1.924 -13.115 1.00 81.06 112 LEU A O 1
ATOM 901 N N . LEU A 1 113 ? 3.416 0.223 -13.600 1.00 75.19 113 LEU A N 1
ATOM 902 C CA . LEU A 1 113 ? 4.566 1.106 -13.766 1.00 75.19 113 LEU A CA 1
ATOM 903 C C . LEU A 1 113 ? 4.395 1.910 -15.055 1.00 75.19 113 LEU A C 1
ATOM 905 O O . LEU A 1 113 ? 4.060 1.362 -16.103 1.00 75.19 113 LEU A O 1
ATOM 909 N N . SER A 1 114 ? 4.578 3.227 -14.963 1.00 62.81 114 SER A N 1
ATOM 910 C CA . SER A 1 114 ? 4.423 4.097 -16.125 1.00 62.81 114 SER A CA 1
ATOM 911 C C . SER A 1 114 ? 5.497 3.761 -17.169 1.00 62.81 114 SER A C 1
ATOM 913 O O . SER A 1 114 ? 6.680 3.763 -16.824 1.00 62.81 114 SER A O 1
ATOM 915 N N . PRO A 1 115 ? 5.124 3.552 -18.444 1.00 49.56 115 PRO A N 1
ATOM 916 C CA . PRO A 1 115 ? 6.062 3.299 -19.536 1.00 49.56 115 PRO A CA 1
ATOM 917 C C . PRO A 1 115 ? 6.853 4.550 -19.956 1.00 49.56 115 PRO A C 1
ATOM 919 O O . PRO A 1 115 ? 7.549 4.520 -20.969 1.00 49.56 115 PRO A O 1
ATOM 922 N N . LEU A 1 116 ? 6.762 5.669 -19.221 1.00 49.75 116 LEU A N 1
ATOM 923 C CA . LEU A 1 116 ? 7.516 6.895 -19.500 1.00 49.75 116 LEU A CA 1
ATOM 924 C C . LEU A 1 116 ? 9.007 6.736 -19.149 1.00 49.75 116 LEU A C 1
ATOM 926 O O . LEU A 1 116 ? 9.507 7.364 -18.223 1.00 49.75 116 LEU A O 1
ATOM 930 N N . GLY A 1 117 ? 9.704 5.895 -19.917 1.00 44.78 117 GLY A N 1
ATOM 931 C CA . GLY A 1 117 ? 10.989 6.163 -20.572 1.00 44.78 117 GLY A CA 1
ATOM 932 C C . GLY A 1 117 ? 12.204 6.586 -19.745 1.00 44.78 117 GLY A C 1
ATOM 933 O O . GLY A 1 117 ? 13.248 6.863 -20.334 1.00 44.78 117 GLY A O 1
ATOM 934 N N . GLN A 1 118 ? 12.128 6.662 -18.419 1.00 46.88 118 GLN A N 1
ATOM 935 C CA . GLN A 1 118 ? 13.303 6.892 -17.590 1.00 46.88 118 GLN A CA 1
ATOM 936 C C . GLN A 1 118 ? 13.861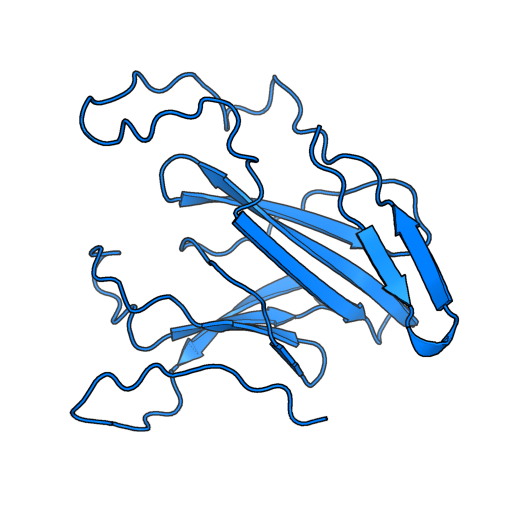 5.544 -17.165 1.00 46.88 118 GLN A C 1
ATOM 938 O O . GLN A 1 118 ? 13.290 4.847 -16.338 1.00 46.88 118 GLN A O 1
ATOM 943 N N . TYR A 1 119 ? 14.973 5.191 -17.808 1.00 47.59 119 TYR A N 1
ATOM 944 C CA . TYR A 1 119 ? 15.851 4.054 -17.557 1.00 47.59 119 TYR A CA 1
ATOM 945 C C . TYR A 1 119 ? 16.026 3.747 -16.056 1.00 47.59 119 TYR A C 1
ATOM 947 O O . TYR A 1 119 ? 17.004 4.165 -15.433 1.00 47.59 119 TYR A O 1
ATOM 955 N N . TYR A 1 120 ? 15.118 2.967 -15.467 1.00 52.28 120 TYR A N 1
ATOM 956 C CA . TYR A 1 120 ? 15.321 2.349 -14.157 1.00 52.28 120 TYR A CA 1
ATOM 957 C C . TYR A 1 120 ? 16.114 1.038 -14.336 1.00 52.28 120 TYR A C 1
ATOM 959 O O . TYR A 1 120 ? 15.645 -0.045 -14.002 1.00 52.28 120 TYR A O 1
ATOM 967 N N . GLY A 1 121 ? 17.331 1.132 -14.886 1.00 53.09 121 GLY A N 1
ATOM 968 C CA . GLY A 1 121 ? 18.244 -0.010 -15.049 1.00 53.09 121 GLY A CA 1
ATOM 969 C C . GLY A 1 121 ? 17.773 -1.091 -16.035 1.00 53.09 121 GLY A C 1
ATOM 970 O O . GLY A 1 121 ? 17.067 -0.799 -16.992 1.00 53.09 121 GLY A O 1
ATOM 971 N N . GLU A 1 122 ? 18.205 -2.340 -15.814 1.00 53.38 122 GLU A N 1
ATOM 972 C CA . GLU A 1 122 ? 17.984 -3.505 -16.700 1.00 53.38 122 GLU A CA 1
ATOM 973 C C . GLU A 1 122 ? 16.546 -4.056 -16.711 1.00 53.38 122 GLU A C 1
ATOM 975 O O . GLU A 1 122 ? 16.275 -5.056 -17.377 1.00 53.38 122 GLU A O 1
ATOM 980 N N . LEU A 1 123 ? 15.608 -3.454 -15.974 1.00 54.06 123 LEU A N 1
ATOM 981 C CA . LEU A 1 123 ? 14.232 -3.933 -15.992 1.00 54.06 123 LEU A CA 1
ATOM 982 C C . LEU A 1 123 ? 13.482 -3.404 -17.218 1.00 54.06 123 LEU A C 1
ATOM 984 O O . LEU A 1 123 ? 13.545 -2.207 -17.499 1.00 54.06 123 LEU A O 1
ATOM 988 N N . PRO A 1 124 ? 12.684 -4.245 -17.895 1.00 55.84 124 PRO A N 1
ATOM 989 C CA . PRO A 1 124 ? 11.645 -3.772 -18.798 1.00 55.84 124 PRO A CA 1
ATOM 990 C C . PRO A 1 124 ? 10.524 -3.133 -17.957 1.00 55.84 124 PRO A C 1
ATOM 992 O O . PRO A 1 124 ? 9.514 -3.763 -17.631 1.00 55.84 124 PRO A O 1
ATOM 995 N N . VAL A 1 125 ? 10.745 -1.883 -17.532 1.00 56.16 125 VAL A N 1
ATOM 996 C CA . VAL A 1 125 ? 9.838 -1.074 -16.688 1.00 56.16 125 VAL A CA 1
ATOM 997 C C . VAL A 1 125 ? 8.447 -0.991 -17.310 1.00 56.16 125 VAL A C 1
ATOM 999 O O . VAL A 1 125 ? 7.440 -1.060 -16.610 1.00 56.16 125 VAL A O 1
ATOM 1002 N N . ASP A 1 126 ? 8.404 -0.949 -18.635 1.00 58.62 126 ASP A N 1
ATOM 1003 C CA . ASP A 1 126 ? 7.226 -0.892 -19.493 1.00 58.62 126 ASP A CA 1
ATOM 1004 C C . ASP A 1 126 ? 6.316 -2.133 -19.363 1.00 58.62 126 ASP A C 1
ATOM 1006 O O . ASP A 1 126 ? 5.255 -2.195 -19.981 1.00 58.62 126 ASP A O 1
ATOM 1010 N N . GLN A 1 127 ? 6.720 -3.138 -18.574 1.00 63.72 127 GLN A N 1
ATOM 1011 C CA . GLN A 1 127 ? 6.079 -4.450 -18.509 1.00 63.72 127 GLN A CA 1
ATOM 1012 C C . GLN A 1 127 ? 5.969 -5.011 -17.083 1.00 63.72 127 GLN A C 1
ATOM 1014 O O . GLN A 1 127 ? 5.943 -6.230 -16.908 1.00 63.72 127 GLN A O 1
ATOM 1019 N N . THR A 1 128 ? 5.888 -4.165 -16.051 1.00 78.25 128 THR A N 1
ATOM 1020 C CA . THR A 1 128 ? 5.777 -4.655 -14.665 1.00 78.25 128 THR A CA 1
ATOM 1021 C C . THR A 1 128 ? 4.615 -4.017 -13.907 1.00 78.25 128 THR A C 1
ATOM 1023 O O . THR A 1 128 ? 4.390 -2.807 -13.954 1.00 78.25 128 THR A O 1
ATOM 1026 N N . ILE A 1 129 ? 3.874 -4.849 -13.175 1.00 86.25 129 ILE A N 1
ATOM 1027 C CA . ILE A 1 129 ? 2.834 -4.430 -12.235 1.00 86.25 129 ILE A CA 1
ATOM 1028 C C . ILE A 1 129 ? 3.418 -4.519 -10.827 1.00 86.25 129 ILE A C 1
ATOM 1030 O O . ILE A 1 129 ? 3.906 -5.571 -10.411 1.00 86.25 129 ILE A O 1
ATOM 1034 N N . VAL A 1 130 ? 3.335 -3.428 -10.070 1.00 90.25 130 VAL A N 1
ATOM 1035 C CA . VAL A 1 130 ? 3.618 -3.443 -8.634 1.00 90.25 130 VAL A CA 1
ATOM 1036 C C . VAL A 1 130 ? 2.338 -3.830 -7.915 1.00 90.25 130 VAL A C 1
ATOM 1038 O O . VAL A 1 130 ? 1.313 -3.168 -8.062 1.00 90.25 130 VAL A O 1
ATOM 1041 N N . SER A 1 131 ? 2.391 -4.902 -7.136 1.00 93.88 131 SER A N 1
ATOM 1042 C CA . SER A 1 131 ? 1.267 -5.400 -6.350 1.00 93.88 131 SER A CA 1
ATOM 1043 C C . SER A 1 131 ? 1.598 -5.325 -4.863 1.00 93.88 131 SER A C 1
ATOM 1045 O O . SER A 1 131 ? 2.714 -5.645 -4.462 1.00 93.88 131 SER A O 1
ATOM 1047 N N . PHE A 1 132 ? 0.642 -4.902 -4.045 1.00 96.12 132 PHE A N 1
ATOM 1048 C CA . PHE A 1 132 ? 0.756 -4.844 -2.591 1.00 96.12 132 PHE A CA 1
ATOM 1049 C C . PHE A 1 132 ? -0.289 -5.751 -1.949 1.00 96.12 132 PHE A C 1
ATOM 1051 O O . PHE A 1 132 ? -1.485 -5.518 -2.122 1.00 96.12 132 PHE A O 1
ATOM 1058 N N . ASP A 1 133 ? 0.160 -6.759 -1.203 1.00 97.44 133 ASP A N 1
ATOM 1059 C CA . ASP A 1 133 ? -0.698 -7.629 -0.392 1.00 97.44 133 ASP A CA 1
ATOM 1060 C C . ASP A 1 133 ? -1.199 -6.846 0.828 1.00 97.44 133 ASP A C 1
ATOM 1062 O O . ASP A 1 133 ? -0.410 -6.479 1.698 1.00 97.44 133 ASP A O 1
ATOM 1066 N N . VAL A 1 134 ? -2.503 -6.579 0.910 1.00 97.62 134 VAL A N 1
ATOM 1067 C CA . VAL A 1 134 ? -3.074 -5.748 1.984 1.00 97.62 134 VAL A CA 1
ATOM 1068 C C . VAL A 1 134 ? -3.050 -6.461 3.342 1.00 97.62 134 VAL A C 1
ATOM 1070 O O . VAL A 1 134 ? -2.954 -5.809 4.388 1.00 97.62 134 VAL A O 1
ATOM 1073 N N . CYS A 1 135 ? -3.103 -7.794 3.345 1.00 96.94 135 CYS A N 1
ATOM 1074 C CA . CYS A 1 135 ? -3.059 -8.591 4.569 1.00 96.94 135 CYS A CA 1
ATOM 1075 C C . CYS A 1 135 ? -1.624 -8.691 5.100 1.00 96.94 135 CYS A C 1
ATOM 1077 O O . CYS A 1 135 ? -1.385 -8.453 6.282 1.00 96.94 135 CYS A O 1
ATOM 1079 N N . LYS A 1 136 ? -0.666 -9.027 4.224 1.00 97.38 136 LYS A N 1
ATOM 1080 C CA . LYS A 1 136 ? 0.748 -9.231 4.599 1.00 97.38 136 LYS A CA 1
ATOM 1081 C C . LYS A 1 136 ? 1.580 -7.958 4.609 1.00 97.38 136 LYS A C 1
ATOM 1083 O O . LYS A 1 136 ? 2.687 -7.967 5.136 1.00 97.38 136 LYS A O 1
ATOM 1088 N N . GLU A 1 137 ? 1.066 -6.897 4.003 1.00 97.31 137 GLU A N 1
ATOM 1089 C CA . GLU A 1 137 ? 1.719 -5.596 3.873 1.00 97.31 137 GLU A CA 1
ATOM 1090 C C . GLU A 1 137 ? 3.081 -5.679 3.201 1.00 97.31 137 GLU A C 1
ATOM 1092 O O . GLU A 1 137 ? 4.083 -5.141 3.676 1.00 97.31 137 GLU A O 1
ATOM 1097 N N . ASN A 1 138 ? 3.103 -6.383 2.072 1.00 96.56 138 ASN A N 1
ATOM 1098 C CA . ASN A 1 138 ? 4.316 -6.604 1.313 1.00 96.56 138 ASN A CA 1
ATOM 1099 C C . ASN A 1 138 ? 4.100 -6.329 -0.173 1.00 96.56 138 ASN A C 1
ATOM 1101 O O . ASN A 1 138 ? 3.072 -6.699 -0.743 1.00 96.56 138 ASN A O 1
ATOM 1105 N N . PHE A 1 139 ? 5.097 -5.703 -0.792 1.00 94.25 139 PHE A N 1
ATOM 1106 C CA . PHE A 1 139 ? 5.140 -5.495 -2.229 1.00 94.25 139 PHE A CA 1
ATOM 1107 C C . PHE A 1 139 ? 5.699 -6.719 -2.954 1.00 94.25 139 PHE A C 1
ATOM 1109 O O . PHE A 1 139 ? 6.594 -7.411 -2.468 1.00 94.25 139 PHE A O 1
ATOM 1116 N N . GLN A 1 140 ? 5.193 -6.942 -4.159 1.00 92.50 140 GLN A N 1
ATOM 1117 C CA . GLN A 1 140 ? 5.697 -7.915 -5.114 1.00 92.50 140 GLN A CA 1
ATOM 1118 C C . GLN A 1 140 ? 5.614 -7.338 -6.528 1.00 92.50 140 GLN A C 1
ATOM 1120 O O . GLN A 1 140 ? 4.760 -6.498 -6.826 1.00 92.50 140 GLN A O 1
ATOM 1125 N N . LEU A 1 141 ? 6.506 -7.800 -7.400 1.00 88.75 141 LEU A N 1
ATOM 1126 C CA . LEU A 1 141 ? 6.475 -7.475 -8.821 1.00 88.75 141 LEU A CA 1
ATOM 1127 C C . LEU A 1 141 ? 5.806 -8.617 -9.569 1.00 88.75 141 LEU A C 1
ATOM 1129 O O . LEU A 1 141 ? 6.158 -9.781 -9.382 1.00 88.75 141 LEU A O 1
ATOM 1133 N N . LEU A 1 142 ? 4.844 -8.271 -10.414 1.00 86.50 142 LEU A N 1
ATOM 1134 C CA . LEU A 1 142 ? 4.185 -9.206 -11.308 1.00 86.50 142 LEU A CA 1
ATOM 1135 C C . LEU A 1 142 ? 4.566 -8.859 -12.749 1.00 86.50 142 LEU A C 1
ATOM 1137 O O . LEU A 1 142 ? 4.583 -7.673 -13.101 1.00 86.50 142 LEU A O 1
ATOM 1141 N N . PRO A 1 143 ? 4.854 -9.865 -13.591 1.00 78.12 143 PRO A N 1
ATOM 1142 C CA . PRO A 1 143 ? 5.075 -9.621 -15.006 1.00 78.12 143 PRO A CA 1
ATOM 1143 C C . PRO A 1 143 ? 3.795 -9.065 -15.639 1.00 78.12 143 PRO A C 1
ATOM 1145 O O . PRO A 1 143 ? 2.683 -9.464 -15.280 1.00 78.12 143 PRO A O 1
ATOM 1148 N N . HIS A 1 144 ? 3.943 -8.158 -16.601 1.00 71.50 144 HIS A N 1
ATOM 1149 C CA . HIS A 1 144 ? 2.831 -7.734 -17.442 1.00 71.50 144 HIS A CA 1
ATOM 1150 C C . HIS A 1 144 ? 2.252 -8.957 -18.170 1.00 71.50 144 HIS A C 1
ATOM 1152 O O . HIS A 1 144 ? 3.024 -9.810 -18.617 1.00 71.50 144 HIS A O 1
ATOM 1158 N N . PRO A 1 145 ? 0.921 -9.053 -18.348 1.00 67.19 145 PRO A N 1
ATOM 1159 C CA . PRO A 1 145 ? 0.252 -10.212 -18.951 1.00 67.19 145 PRO A CA 1
ATOM 1160 C C . PRO A 1 145 ? 0.594 -10.479 -20.433 1.00 67.19 145 PRO A C 1
ATOM 1162 O O . PRO A 1 145 ? -0.096 -11.250 -21.091 1.00 67.19 145 PRO A O 1
ATOM 1165 N N . GLY A 1 146 ? 1.649 -9.870 -20.984 1.00 57.62 146 GLY A N 1
ATOM 1166 C CA . GLY A 1 146 ? 2.169 -10.201 -22.311 1.00 57.62 146 GLY A CA 1
ATOM 1167 C C . GLY A 1 146 ? 1.244 -9.840 -23.474 1.00 57.62 146 GLY A C 1
ATOM 1168 O O . GLY A 1 146 ? 1.454 -10.331 -24.579 1.00 57.62 146 GLY A O 1
ATOM 1169 N N . ILE A 1 147 ? 0.234 -8.986 -23.260 1.00 56.09 147 ILE A N 1
ATOM 1170 C CA . ILE A 1 147 ? -0.613 -8.479 -24.346 1.00 56.09 147 ILE A CA 1
ATOM 1171 C C . ILE A 1 147 ? 0.232 -7.492 -25.155 1.00 56.09 147 ILE A C 1
ATOM 1173 O O . ILE A 1 147 ? 0.317 -6.310 -24.844 1.00 56.09 147 ILE A O 1
ATOM 1177 N N . TRP A 1 148 ? 0.943 -8.010 -26.152 1.00 51.69 148 TRP A N 1
ATOM 1178 C CA . TRP A 1 148 ? 1.761 -7.216 -27.054 1.00 51.69 148 TRP A CA 1
ATOM 1179 C C . TRP A 1 148 ? 0.863 -6.397 -27.979 1.00 51.69 148 TRP A C 1
ATOM 1181 O O . TRP A 1 148 ? 0.357 -6.913 -28.977 1.00 51.69 148 TRP A O 1
ATOM 1191 N N . SER A 1 149 ? 0.716 -5.104 -27.716 1.00 48.38 149 SER A N 1
ATOM 1192 C CA . SER A 1 149 ? 0.395 -4.161 -28.780 1.00 48.38 149 SER A CA 1
ATOM 1193 C C . SER A 1 149 ? 1.691 -3.496 -29.241 1.00 48.38 149 SER A C 1
ATOM 1195 O O . SER A 1 149 ? 2.439 -2.891 -28.482 1.00 48.38 149 SER A O 1
ATOM 1197 N N . LYS A 1 150 ? 1.961 -3.621 -30.542 1.00 49.09 150 LYS A N 1
ATOM 1198 C CA . LYS A 1 150 ? 3.060 -2.959 -31.285 1.00 49.09 150 LYS A CA 1
ATOM 1199 C C . LYS A 1 150 ? 2.932 -1.426 -31.268 1.00 49.09 150 LYS A C 1
ATOM 1201 O O . LYS A 1 150 ? 3.809 -0.708 -31.733 1.00 49.09 150 LYS A O 1
ATOM 1206 N N . TYR A 1 151 ? 1.804 -0.964 -30.754 1.00 49.31 151 TYR A N 1
ATOM 1207 C CA . TYR A 1 151 ? 1.440 0.399 -30.459 1.00 49.31 151 TYR A CA 1
ATOM 1208 C C . TYR A 1 151 ? 1.309 0.437 -28.944 1.00 49.31 151 TYR A C 1
ATOM 1210 O O . TYR A 1 151 ? 0.585 -0.388 -28.397 1.00 49.31 151 TYR A O 1
ATOM 1218 N N . ILE A 1 152 ? 2.022 1.327 -28.260 1.00 51.41 152 ILE A N 1
ATOM 1219 C CA . ILE A 1 152 ? 1.786 1.608 -26.840 1.00 51.41 152 ILE A CA 1
ATOM 1220 C C . ILE A 1 152 ? 0.414 2.291 -26.769 1.00 51.41 152 ILE A C 1
ATOM 1222 O O . ILE A 1 152 ? 0.309 3.508 -26.669 1.00 51.41 152 ILE A O 1
ATOM 1226 N N . GLU A 1 153 ? -0.655 1.521 -26.949 1.00 47.97 153 GLU A N 1
ATOM 1227 C CA . GLU A 1 153 ? -1.964 1.927 -26.482 1.00 47.97 153 GLU A CA 1
ATOM 1228 C C . GLU A 1 153 ? -1.866 1.897 -24.962 1.00 47.97 1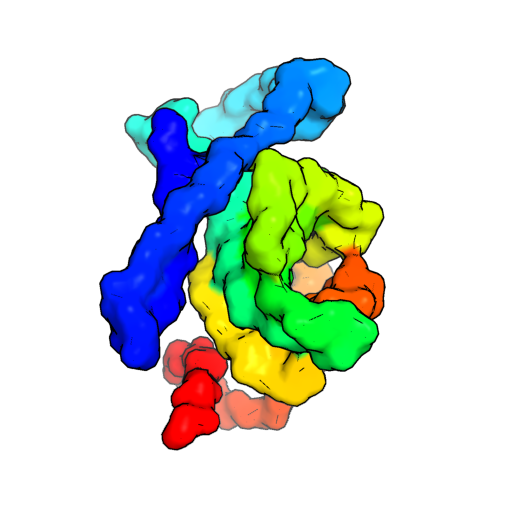53 GLU A C 1
ATOM 1230 O O . GLU A 1 153 ? -1.314 0.964 -24.379 1.00 47.97 153 GLU A O 1
ATOM 1235 N N . GLU A 1 154 ? -2.284 2.986 -24.329 1.00 53.84 154 GLU A N 1
ATOM 1236 C CA . GLU A 1 154 ? -2.211 3.164 -22.887 1.00 53.84 154 GLU A CA 1
ATOM 1237 C C . GLU A 1 154 ? -2.877 1.978 -22.177 1.00 53.84 154 GLU A C 1
ATOM 1239 O O . GLU A 1 154 ? -4.102 1.915 -22.056 1.00 53.84 154 GLU A O 1
ATOM 1244 N N . PHE A 1 155 ? -2.081 1.028 -21.686 1.00 54.34 155 PHE A N 1
ATOM 1245 C CA . PHE A 1 155 ? -2.602 -0.013 -20.818 1.00 54.34 155 PHE A CA 1
ATOM 1246 C C . PHE A 1 155 ? -3.045 0.654 -19.521 1.00 54.34 155 PHE A C 1
ATOM 1248 O O . PHE A 1 155 ? -2.285 1.365 -18.862 1.00 54.34 155 PHE A O 1
ATOM 1255 N N . ARG A 1 156 ? -4.310 0.455 -19.163 1.00 60.03 156 ARG A N 1
ATOM 1256 C CA . ARG A 1 156 ? -4.878 0.933 -17.906 1.00 60.03 156 ARG A CA 1
ATOM 1257 C C . ARG A 1 156 ? -5.428 -0.269 -17.164 1.00 60.03 156 ARG A C 1
ATOM 1259 O O . ARG A 1 156 ? -6.103 -1.109 -17.753 1.00 60.03 156 ARG A O 1
ATOM 1266 N N . LEU A 1 157 ? -5.134 -0.352 -15.872 1.00 58.97 157 LEU A N 1
ATOM 1267 C CA . LEU A 1 157 ? -5.825 -1.293 -15.002 1.00 58.97 157 LEU A CA 1
ATOM 1268 C C . LEU A 1 157 ? -7.276 -0.814 -14.871 1.00 58.97 157 LEU A C 1
ATOM 1270 O O . LEU A 1 157 ? -7.518 0.358 -14.578 1.00 58.97 157 LEU A O 1
ATOM 1274 N N . ILE A 1 158 ? -8.227 -1.708 -15.131 1.00 67.56 158 ILE A N 1
ATOM 1275 C CA . ILE A 1 158 ? -9.659 -1.410 -15.067 1.00 67.56 158 ILE A CA 1
ATOM 1276 C C . ILE A 1 158 ? -10.241 -2.145 -13.861 1.00 67.56 158 ILE A C 1
ATOM 1278 O O . ILE A 1 158 ? -10.127 -3.366 -13.761 1.00 67.56 158 ILE A O 1
ATOM 1282 N N . GLU A 1 159 ? -10.884 -1.403 -12.959 1.00 64.69 159 GLU A N 1
ATOM 1283 C CA . GLU A 1 159 ? -11.777 -1.985 -11.955 1.00 64.69 159 GLU A CA 1
ATOM 1284 C C . GLU A 1 159 ? -13.020 -2.533 -12.662 1.00 64.69 159 GLU A C 1
ATOM 1286 O O . GLU A 1 159 ? -13.822 -1.778 -13.213 1.00 64.69 159 GLU A O 1
ATOM 1291 N N . CYS A 1 160 ? -13.162 -3.857 -12.679 1.00 43.16 160 CYS A N 1
ATOM 1292 C CA . CYS A 1 160 ? -14.381 -4.514 -13.135 1.00 43.16 160 CYS A CA 1
ATOM 1293 C C . CYS A 1 160 ? -15.347 -4.576 -11.946 1.00 43.16 160 CYS A C 1
ATOM 1295 O O . CYS A 1 160 ? -15.243 -5.488 -11.126 1.00 43.16 160 CYS A O 1
ATOM 1297 N N . ASN A 1 161 ? -16.214 -3.569 -11.829 1.00 43.50 161 ASN A N 1
ATOM 1298 C CA . ASN A 1 161 ? -17.298 -3.529 -10.841 1.00 43.50 161 ASN A CA 1
ATOM 1299 C C . ASN A 1 161 ? -18.541 -4.265 -11.340 1.00 43.50 161 ASN A C 1
ATOM 1301 O O . ASN A 1 161 ? -18.847 -4.137 -12.548 1.00 43.50 161 ASN A O 1
#

Foldseek 3Di:
DDWDWDADPVVRDIDTAADDDDDPPDCPPPPPPDDDDPPPPDPPDAQFAEWAWFAAPVVRWIKIKTFGDDPQATPFIWIDTPVDRDIDTDPADDRGDFHDYFAYDPQKTKTQQDCPDDPPDPDNSNFWIWIARNNVRHIDIDGHPPPDDPDPPPDDDDHPD

InterPro domains:
  IPR013187 F-box associated beta-propeller, type 3 [PF08268] (36-147)
  IPR017451 F-box associated beta-propeller domain [TIGR01640] (45-159)
  IPR050796 SCF complex F-box component [PTHR31672] (3-160)

Radius of gyration: 16.9 Å; Cα contacts (8 Å, |Δi|>4): 273; chains: 1; bounding box: 46×36×46 Å